Protein AF-A0A5D0JGD8-F1 (afdb_monomer_lite)

Sequence (71 aa):
MQHKPNSLKQLALQKFKKNFWGVFSCFFLVFVGVIAVFAYVIAPDNTKHANQMHLSIHSKKPGFKVTMLSI

Foldseek 3Di:
DDDDPDPPVRVVVVVQVVPPVSVVVVVVVVVVVVCVVCVCVVPPPPDPCPVDPPDPCPVPDPPDDDDDPDD

pLDDT: mean 82.27, std 14.48, range [43.09, 98.06]

Organism: NCBI:txid1912246

Secondary structure (DSSP, 8-state):
---PPPPHHHHHHHHHHH-HHHHHHHHHHHHHHHHHHTHHHHS----TTTTS-----TTPPTT--------

Structure (mmCIF, N/CA/C/O backbone):
data_AF-A0A5D0JGD8-F1
#
_entry.id   AF-A0A5D0JGD8-F1
#
loop_
_atom_site.group_PDB
_atom_site.id
_atom_site.type_symbol
_atom_site.label_atom_id
_atom_site.label_alt_id
_atom_site.label_comp_id
_atom_site.label_asym_id
_atom_site.label_entity_id
_atom_site.label_seq_id
_atom_site.pdbx_PDB_ins_code
_atom_site.Cartn_x
_atom_site.Cartn_y
_atom_site.Cartn_z
_atom_site.occupancy
_atom_site.B_iso_or_equiv
_atom_site.auth_seq_id
_atom_site.auth_comp_id
_atom_site.auth_asym_id
_atom_site.auth_atom_id
_atom_site.pdbx_PDB_model_num
ATOM 1 N N . MET A 1 1 ? -36.731 4.664 34.218 1.00 43.09 1 MET A N 1
ATOM 2 C CA . MET A 1 1 ? -36.110 4.294 32.926 1.00 43.09 1 MET A CA 1
ATOM 3 C C . MET A 1 1 ? -35.233 3.070 33.153 1.00 43.09 1 MET A C 1
ATOM 5 O O . MET A 1 1 ? -34.331 3.143 33.974 1.00 43.09 1 MET A O 1
ATOM 9 N N . GLN A 1 2 ? -35.531 1.933 32.517 1.00 45.81 2 GLN A N 1
ATOM 10 C CA . GLN A 1 2 ? -34.696 0.730 32.628 1.00 45.81 2 GLN A CA 1
ATOM 11 C C . GLN A 1 2 ? -33.370 0.956 31.886 1.00 45.81 2 GLN A C 1
ATOM 13 O O . GLN A 1 2 ? -33.359 1.115 30.666 1.00 45.81 2 GLN A O 1
ATOM 18 N N . HIS A 1 3 ? -32.251 0.969 32.610 1.00 57.09 3 HIS A N 1
ATOM 19 C CA . HIS A 1 3 ? -30.922 0.924 32.005 1.00 57.09 3 HIS A CA 1
ATOM 20 C C . HIS A 1 3 ? -30.698 -0.473 31.416 1.00 57.09 3 HIS A C 1
ATOM 22 O O . HIS A 1 3 ? -30.446 -1.427 32.149 1.00 57.09 3 HIS A O 1
ATOM 28 N N . LYS A 1 4 ? -30.798 -0.611 30.089 1.00 64.56 4 LYS A N 1
ATOM 29 C CA . LYS A 1 4 ? -30.345 -1.829 29.406 1.00 64.56 4 LYS A CA 1
ATOM 30 C C . LYS A 1 4 ? -28.836 -1.988 29.649 1.00 64.56 4 LYS A C 1
ATOM 32 O O . LYS A 1 4 ? -28.095 -1.051 29.340 1.00 64.56 4 LYS A O 1
ATOM 37 N N . PRO A 1 5 ? -28.361 -3.128 30.181 1.00 66.56 5 PRO A N 1
ATOM 38 C CA . PRO A 1 5 ? -26.931 -3.367 30.307 1.00 66.56 5 PRO A CA 1
ATOM 39 C C . PRO A 1 5 ? -26.319 -3.3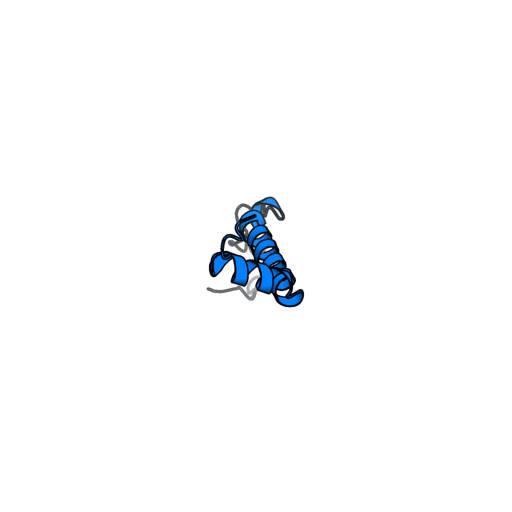71 28.903 1.00 66.56 5 PRO A C 1
ATOM 41 O O . PRO A 1 5 ? -26.772 -4.097 28.016 1.00 66.56 5 PRO A O 1
ATOM 44 N N . ASN A 1 6 ? -25.325 -2.510 28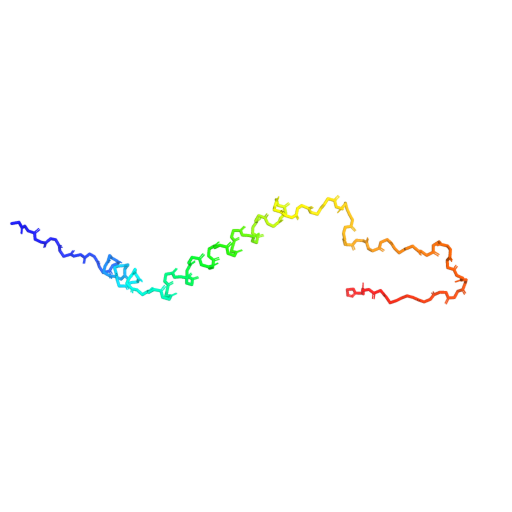.677 1.00 72.56 6 ASN A N 1
ATOM 45 C CA . ASN A 1 6 ? -24.640 -2.443 27.389 1.00 72.56 6 ASN A CA 1
ATOM 46 C C . ASN A 1 6 ? -23.973 -3.794 27.100 1.00 72.56 6 ASN A C 1
ATOM 48 O O . ASN A 1 6 ? -23.333 -4.380 27.973 1.00 72.56 6 ASN A O 1
ATOM 52 N N . SER A 1 7 ? -24.098 -4.271 25.861 1.00 88.31 7 SER A N 1
ATOM 53 C CA . SER A 1 7 ? -23.411 -5.485 25.414 1.00 88.31 7 SER A CA 1
ATOM 54 C C . SER A 1 7 ? -21.897 -5.356 25.627 1.00 88.31 7 SER A C 1
ATOM 56 O O . SER A 1 7 ? -21.327 -4.284 25.413 1.00 88.31 7 SER A O 1
ATOM 58 N N . LEU A 1 8 ? -21.218 -6.456 25.969 1.00 89.94 8 LEU A N 1
ATOM 59 C CA . LEU A 1 8 ? -19.756 -6.488 26.123 1.00 89.94 8 LEU A CA 1
ATOM 60 C C . LEU A 1 8 ? -19.023 -5.953 24.877 1.00 89.94 8 LEU A C 1
ATOM 62 O O . LEU A 1 8 ? -18.017 -5.257 25.003 1.00 89.94 8 LEU A O 1
ATOM 66 N N . LYS A 1 9 ? -19.571 -6.186 23.673 1.00 88.00 9 LYS A N 1
ATOM 67 C CA . LYS A 1 9 ? -19.046 -5.622 22.414 1.00 88.00 9 LYS A CA 1
ATOM 68 C C . LYS A 1 9 ? -19.124 -4.094 22.391 1.00 88.00 9 LYS A C 1
ATOM 70 O O . LYS A 1 9 ? -18.189 -3.421 21.966 1.00 88.00 9 LYS A O 1
ATOM 75 N N . GLN A 1 10 ? -20.237 -3.544 22.866 1.00 88.56 10 GLN A N 1
ATOM 76 C CA . GLN A 1 10 ? -20.469 -2.104 22.919 1.00 88.56 10 GLN A CA 1
ATOM 77 C C . GLN A 1 10 ? -19.540 -1.435 23.939 1.00 88.56 10 GLN A C 1
ATOM 79 O O . GLN A 1 10 ? -18.988 -0.374 23.655 1.00 88.56 10 GLN A O 1
ATOM 84 N N . LEU A 1 11 ? -19.297 -2.086 25.081 1.00 91.12 11 LEU A N 1
ATOM 85 C CA . LEU A 1 11 ? -18.341 -1.618 26.086 1.00 91.12 11 LEU A CA 1
ATOM 86 C C . LEU A 1 11 ? -16.898 -1.631 25.552 1.00 91.12 11 LEU A C 1
ATOM 88 O O . LEU A 1 11 ? -16.161 -0.660 25.730 1.00 91.12 11 LEU A O 1
ATOM 92 N N . ALA A 1 12 ? -16.507 -2.693 24.842 1.00 91.00 12 ALA A N 1
ATOM 93 C CA . ALA A 1 12 ? -15.198 -2.783 24.201 1.00 91.00 12 ALA A CA 1
ATOM 94 C C . ALA A 1 12 ? -15.001 -1.685 23.139 1.00 91.00 12 ALA A C 1
ATOM 96 O O . ALA A 1 12 ? -13.964 -1.024 23.139 1.00 91.00 12 ALA A O 1
ATOM 97 N N . LEU A 1 13 ? -16.009 -1.417 22.298 1.00 91.12 13 LEU A N 1
ATOM 98 C CA . LEU A 1 13 ? -15.969 -0.328 21.313 1.00 91.12 13 LEU A CA 1
ATOM 99 C C . LEU A 1 13 ? -15.900 1.056 21.968 1.00 91.12 13 LEU A C 1
ATOM 101 O O . LEU A 1 13 ? -15.167 1.919 21.490 1.00 91.12 13 LEU A O 1
ATOM 105 N N . GLN A 1 14 ? -16.620 1.279 23.070 1.00 91.94 14 GLN A N 1
ATOM 106 C CA . GLN A 1 14 ? -16.514 2.525 23.835 1.00 91.94 14 GLN A CA 1
ATOM 107 C C . GLN A 1 14 ? -15.104 2.719 24.403 1.00 91.94 14 GLN A C 1
ATOM 109 O O . GLN A 1 14 ? -14.560 3.820 24.327 1.00 91.94 14 GLN A O 1
ATOM 114 N N . LYS A 1 15 ? -14.491 1.657 24.940 1.00 92.12 15 LYS A N 1
ATOM 115 C CA . LYS A 1 15 ? -13.124 1.707 25.474 1.00 92.12 15 LYS A CA 1
ATOM 116 C C . LYS A 1 15 ? -12.088 1.905 24.364 1.00 92.12 15 LYS A C 1
ATOM 118 O O . LYS A 1 15 ? -11.182 2.714 24.531 1.00 92.12 15 LYS A O 1
ATOM 123 N N . PHE A 1 16 ? -12.261 1.238 23.222 1.00 92.69 16 PHE A N 1
ATOM 124 C CA . PHE A 1 16 ? -11.418 1.416 22.040 1.00 92.69 16 PHE A CA 1
ATOM 125 C C . PHE A 1 16 ? -11.478 2.855 21.518 1.00 92.69 16 PHE A C 1
ATOM 127 O O . PHE A 1 16 ? -10.435 3.464 21.324 1.00 92.69 16 PHE A O 1
ATOM 134 N N . LYS A 1 17 ? -12.676 3.445 21.400 1.00 90.25 17 LYS A N 1
ATOM 135 C CA . LYS A 1 17 ? -12.851 4.841 20.961 1.00 90.25 17 LYS A CA 1
ATOM 136 C C . LYS A 1 17 ? -12.165 5.872 21.864 1.00 90.25 17 LYS A C 1
ATOM 138 O O . LYS A 1 17 ? -11.813 6.942 21.384 1.00 90.25 17 LYS A O 1
ATOM 143 N N . LYS A 1 18 ? -11.978 5.573 23.154 1.00 93.81 18 LYS A N 1
ATOM 144 C CA . LYS A 1 18 ? -11.234 6.441 24.085 1.00 93.81 18 LYS A CA 1
ATOM 145 C C . LYS A 1 18 ? -9.714 6.316 23.941 1.00 93.81 18 LYS A C 1
ATOM 147 O O . LYS A 1 18 ? -8.994 7.180 24.428 1.00 93.81 18 LYS A O 1
ATOM 152 N N . ASN A 1 19 ? -9.217 5.257 23.303 1.00 94.94 19 ASN A N 1
ATOM 153 C CA . ASN A 1 19 ? -7.793 5.076 23.057 1.00 94.94 19 ASN A CA 1
ATOM 154 C C . ASN A 1 19 ? -7.395 5.791 21.761 1.00 94.94 19 ASN A C 1
ATOM 156 O O . ASN A 1 19 ? -7.554 5.243 20.671 1.00 94.94 19 ASN A O 1
ATOM 160 N N . PHE A 1 20 ? -6.848 7.000 21.898 1.00 93.56 20 PHE A N 1
ATOM 161 C CA . PHE A 1 20 ? -6.427 7.821 20.762 1.00 93.56 20 PHE A CA 1
ATOM 162 C C . PHE A 1 20 ? -5.465 7.079 19.824 1.00 93.56 20 PHE A C 1
ATOM 164 O O . PHE A 1 20 ? -5.730 6.988 18.629 1.00 93.56 20 PHE A O 1
ATOM 171 N N . TRP A 1 21 ? -4.400 6.480 20.368 1.00 96.00 21 TRP A N 1
ATOM 172 C CA . TRP A 1 21 ? -3.420 5.730 19.579 1.00 96.00 21 TRP A CA 1
ATO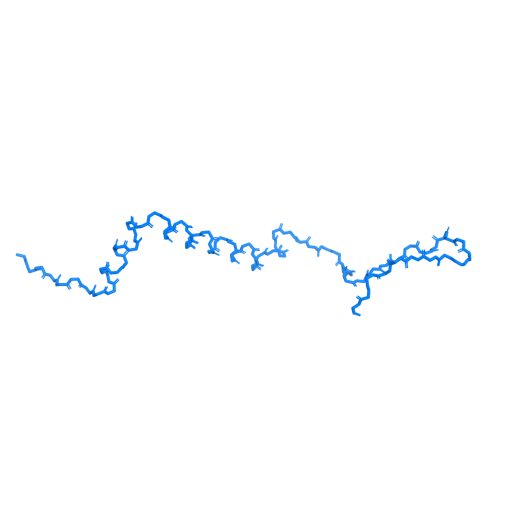M 173 C C . TRP A 1 21 ? -4.043 4.521 18.885 1.00 96.00 21 TRP A C 1
ATOM 175 O O . TRP A 1 21 ? -3.779 4.291 17.713 1.00 96.00 21 TRP A O 1
ATOM 185 N N . GLY A 1 22 ? -4.918 3.779 19.567 1.00 95.75 22 GLY A N 1
ATOM 186 C CA . GLY A 1 22 ? -5.606 2.630 18.971 1.00 95.75 22 GLY A CA 1
ATOM 187 C C . GLY A 1 22 ? -6.494 3.019 17.787 1.00 95.75 22 GLY A C 1
ATOM 188 O O . GLY A 1 22 ? -6.467 2.362 16.746 1.00 95.75 22 GLY A O 1
ATOM 189 N N . VAL A 1 23 ? -7.251 4.109 17.924 1.00 96.62 23 VAL A N 1
ATOM 190 C CA . VAL A 1 23 ? -8.104 4.635 16.849 1.00 96.62 23 VAL A CA 1
ATOM 191 C C . VAL A 1 23 ? -7.259 5.178 15.697 1.00 96.62 23 VAL A C 1
ATOM 193 O O . VAL A 1 23 ? -7.549 4.871 14.542 1.00 96.62 23 VAL A O 1
ATO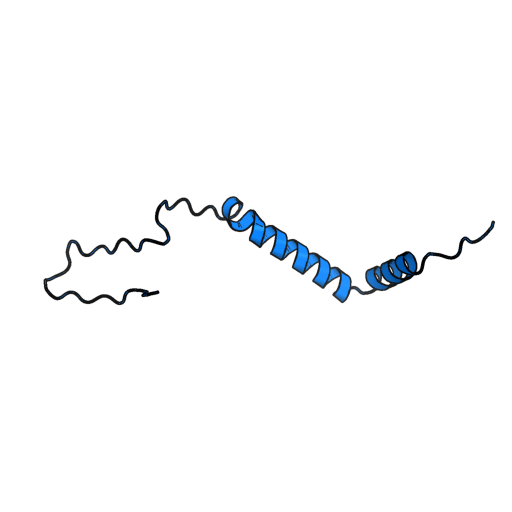M 196 N N . PHE A 1 24 ? -6.199 5.930 16.000 1.00 97.44 24 PHE A N 1
ATOM 197 C CA . PHE A 1 24 ? -5.296 6.490 14.998 1.00 97.44 24 PHE A CA 1
ATOM 198 C C . PHE A 1 24 ? -4.617 5.395 14.169 1.00 97.44 24 PHE A C 1
ATOM 200 O O . PHE A 1 24 ? -4.678 5.431 12.943 1.00 97.44 24 PHE A O 1
ATOM 207 N N . SER A 1 25 ? -4.049 4.376 14.817 1.00 97.06 25 SER A N 1
ATOM 208 C CA . SER A 1 25 ? -3.405 3.250 14.132 1.00 97.06 25 SER A CA 1
ATOM 209 C C . SER A 1 25 ? -4.388 2.460 13.269 1.00 97.06 25 SER A C 1
ATOM 211 O O . SER A 1 25 ? -4.045 2.041 12.167 1.00 97.06 25 SER A O 1
ATOM 213 N N . CYS A 1 26 ? -5.624 2.275 13.744 1.00 96.69 26 CYS A N 1
ATOM 214 C CA . CYS A 1 26 ? -6.679 1.621 12.974 1.00 96.69 26 CYS A CA 1
ATOM 215 C C . CYS A 1 26 ? -7.018 2.417 11.706 1.00 96.69 26 CYS A C 1
ATOM 217 O O . CYS A 1 26 ? -7.063 1.850 10.617 1.00 96.69 26 CYS A O 1
ATOM 219 N N . PHE A 1 27 ? -7.174 3.738 11.826 1.00 97.81 27 PHE A N 1
ATOM 220 C CA . PHE A 1 27 ? -7.398 4.604 10.672 1.00 97.81 27 PHE A CA 1
ATOM 221 C C . PHE A 1 27 ? -6.212 4.584 9.701 1.00 97.81 27 PHE A C 1
ATOM 223 O O . PHE A 1 27 ? -6.414 4.456 8.497 1.00 97.81 27 PHE A O 1
ATOM 230 N N . PHE A 1 28 ? -4.981 4.647 10.212 1.00 97.88 28 PHE A N 1
ATOM 231 C CA . PHE A 1 28 ? -3.770 4.582 9.397 1.00 97.88 28 PHE A CA 1
ATOM 232 C C . PHE A 1 28 ? -3.683 3.275 8.600 1.00 97.88 28 PHE A C 1
ATOM 234 O O . PHE A 1 28 ? -3.416 3.304 7.402 1.00 97.88 28 PHE A O 1
ATOM 241 N N . LEU A 1 29 ? -3.977 2.133 9.229 1.00 98.00 29 LEU A N 1
ATOM 242 C CA . LEU A 1 29 ? -4.011 0.838 8.546 1.00 98.00 29 LEU A CA 1
ATOM 243 C C . LEU A 1 29 ? -5.058 0.804 7.433 1.00 98.00 29 LEU A C 1
ATOM 245 O O . LEU A 1 29 ? -4.764 0.345 6.331 1.00 98.00 29 LEU A O 1
ATOM 249 N N . VAL A 1 30 ? -6.263 1.313 7.700 1.00 98.06 30 VAL A N 1
ATOM 250 C CA . VAL A 1 30 ? -7.320 1.406 6.684 1.00 98.06 30 VAL A CA 1
ATOM 251 C C . VAL A 1 30 ? -6.877 2.308 5.532 1.00 98.06 30 VAL A C 1
ATOM 253 O O . VAL A 1 30 ? -7.030 1.932 4.375 1.00 98.06 30 VAL A O 1
ATOM 256 N N . PHE A 1 31 ? -6.279 3.460 5.828 1.00 97.50 31 PHE A N 1
ATOM 257 C CA . PHE A 1 31 ? -5.781 4.400 4.827 1.00 97.50 31 PHE A CA 1
ATOM 258 C C . PHE A 1 31 ? -4.697 3.786 3.932 1.00 97.50 31 PHE A C 1
ATOM 260 O O . PHE A 1 31 ? -4.800 3.850 2.708 1.00 97.50 31 PHE A O 1
ATOM 267 N N . VAL A 1 32 ? -3.696 3.130 4.525 1.00 97.69 32 VAL A N 1
ATOM 268 C CA . VAL A 1 32 ? -2.647 2.424 3.774 1.00 97.69 32 VAL A CA 1
ATOM 269 C C . VAL A 1 32 ? -3.246 1.288 2.945 1.00 97.69 32 VAL A C 1
ATOM 271 O O . VAL A 1 32 ? -2.875 1.120 1.787 1.00 97.69 32 VAL A O 1
ATOM 274 N N . GLY A 1 33 ? -4.210 0.545 3.496 1.00 97.44 33 GLY A N 1
ATOM 275 C CA . GLY A 1 33 ? -4.923 -0.506 2.769 1.00 97.44 33 GLY A CA 1
ATOM 276 C C . GLY A 1 33 ? -5.664 0.027 1.542 1.00 97.44 33 GLY A C 1
ATOM 277 O O . GLY A 1 33 ? -5.581 -0.566 0.469 1.00 97.44 33 GLY A O 1
ATOM 278 N N . VAL A 1 34 ? -6.326 1.180 1.666 1.00 97.19 34 VAL A N 1
ATOM 279 C CA . VAL A 1 34 ? -6.972 1.865 0.537 1.00 97.19 34 VAL A CA 1
ATOM 280 C C . VAL A 1 34 ? -5.931 2.269 -0.508 1.00 97.19 34 VAL A C 1
ATOM 282 O O . VAL A 1 34 ? -6.107 1.945 -1.678 1.00 97.19 34 VAL A O 1
ATOM 285 N N . ILE A 1 35 ? -4.821 2.901 -0.113 1.00 96.44 35 ILE A N 1
ATOM 286 C CA . ILE A 1 35 ? -3.754 3.263 -1.062 1.00 96.44 35 ILE A CA 1
ATOM 287 C C . ILE A 1 35 ? -3.219 2.027 -1.789 1.00 96.44 35 ILE A C 1
ATOM 289 O O . ILE A 1 35 ? -3.028 2.081 -2.997 1.00 96.44 35 ILE A O 1
ATOM 293 N N . ALA A 1 36 ? -3.005 0.916 -1.084 1.00 94.06 36 ALA A N 1
ATOM 294 C CA . ALA A 1 36 ? -2.480 -0.310 -1.675 1.00 94.06 36 ALA A CA 1
ATOM 295 C C . ALA A 1 36 ? -3.438 -0.912 -2.713 1.00 94.06 36 ALA A C 1
ATOM 297 O O . ALA A 1 36 ? -3.014 -1.266 -3.811 1.00 94.06 36 ALA A O 1
ATOM 298 N N . VAL A 1 37 ? -4.735 -0.990 -2.395 1.00 95.25 37 VAL A N 1
ATOM 299 C CA . VAL A 1 37 ? -5.753 -1.524 -3.316 1.00 95.25 37 VAL A CA 1
ATOM 300 C C . VAL A 1 37 ? -5.928 -0.616 -4.533 1.00 95.25 37 VAL A C 1
ATOM 302 O O . VAL A 1 37 ? -6.056 -1.099 -5.655 1.00 95.25 37 VAL A O 1
ATOM 305 N N . PHE A 1 38 ? -5.899 0.701 -4.330 1.00 93.88 38 PHE A N 1
ATOM 306 C CA . PHE A 1 38 ? -6.083 1.684 -5.396 1.00 93.88 38 PHE A CA 1
ATOM 307 C C . PHE A 1 38 ? -4.768 2.196 -5.986 1.00 93.88 38 PHE A C 1
ATOM 309 O O . PHE A 1 38 ? -4.787 3.177 -6.724 1.00 93.88 38 PHE A O 1
ATOM 316 N N . ALA A 1 39 ? -3.635 1.539 -5.725 1.00 89.62 39 ALA A N 1
ATOM 317 C CA . ALA A 1 39 ? -2.323 2.009 -6.164 1.00 89.62 39 ALA A CA 1
ATOM 318 C C . ALA A 1 39 ? -2.273 2.222 -7.682 1.00 89.62 39 ALA A C 1
ATOM 320 O O . ALA A 1 39 ? -1.786 3.248 -8.138 1.00 89.62 39 ALA A O 1
ATOM 321 N N . TYR A 1 40 ? -2.876 1.315 -8.456 1.00 82.69 40 TYR A N 1
ATOM 322 C CA . TYR A 1 40 ? -2.952 1.433 -9.914 1.00 82.69 40 TYR A CA 1
ATOM 323 C C . TYR A 1 40 ? -3.888 2.555 -10.394 1.00 82.69 40 TYR A C 1
ATOM 325 O O . TYR A 1 40 ? -3.729 3.066 -11.493 1.00 82.69 40 TYR A O 1
ATOM 333 N N . VAL A 1 41 ? -4.870 2.962 -9.586 1.00 89.19 41 VAL A N 1
ATOM 334 C CA . VAL A 1 41 ? -5.759 4.091 -9.912 1.00 89.19 41 VAL A CA 1
ATOM 335 C C . VAL A 1 41 ? -5.104 5.422 -9.535 1.00 89.19 41 VAL A C 1
ATOM 337 O O . VAL A 1 41 ? -5.241 6.402 -10.259 1.00 89.19 41 VAL A O 1
ATOM 340 N N . ILE A 1 42 ? -4.393 5.461 -8.405 1.00 87.69 42 ILE A N 1
ATOM 341 C CA . ILE A 1 42 ? -3.741 6.661 -7.859 1.00 87.69 42 ILE A CA 1
ATOM 342 C C . ILE A 1 42 ? -2.436 6.968 -8.603 1.00 87.69 42 ILE A C 1
ATOM 344 O O . ILE A 1 42 ? -2.150 8.121 -8.915 1.00 87.69 42 ILE A O 1
ATOM 348 N N . ALA A 1 43 ? -1.649 5.935 -8.883 1.00 84.50 43 ALA A N 1
ATOM 349 C CA . ALA A 1 43 ? -0.396 5.986 -9.619 1.00 84.50 43 ALA A CA 1
ATOM 350 C C . ALA A 1 43 ? -0.471 4.977 -10.776 1.00 84.50 43 ALA A C 1
ATOM 352 O O . ALA A 1 43 ? 0.148 3.912 -10.712 1.00 84.50 43 ALA A O 1
ATOM 353 N N . PRO A 1 44 ? -1.273 5.280 -11.815 1.00 77.69 44 PRO A N 1
ATOM 354 C CA . PRO A 1 44 ? -1.394 4.409 -12.970 1.00 77.69 44 PRO A CA 1
ATOM 355 C C . PRO A 1 44 ? -0.045 4.294 -13.667 1.00 77.69 44 PRO A C 1
ATOM 357 O O . PRO A 1 44 ? 0.460 5.252 -14.258 1.00 77.69 44 PRO A O 1
ATOM 360 N N . ASP A 1 45 ? 0.542 3.102 -13.605 1.00 72.69 45 ASP A N 1
ATOM 361 C CA . ASP A 1 45 ? 1.667 2.759 -14.458 1.00 72.69 45 ASP A CA 1
ATOM 362 C C . ASP A 1 45 ? 1.115 2.353 -15.827 1.00 72.69 45 ASP A C 1
ATOM 364 O O . ASP A 1 45 ? 0.629 1.240 -16.047 1.00 72.69 45 ASP A O 1
ATOM 368 N N . ASN A 1 46 ? 1.138 3.319 -16.745 1.00 67.56 46 ASN A N 1
ATOM 369 C CA . ASN A 1 46 ? 0.661 3.159 -18.115 1.00 67.56 46 ASN A CA 1
ATOM 370 C C . ASN A 1 46 ? 1.673 2.429 -19.008 1.00 67.56 46 ASN A C 1
ATOM 372 O O . ASN A 1 46 ? 1.441 2.279 -20.213 1.00 67.56 46 ASN A O 1
ATOM 376 N N . THR A 1 47 ? 2.814 1.991 -18.468 1.00 69.06 47 THR A N 1
ATOM 377 C CA . THR A 1 47 ? 3.782 1.253 -19.266 1.00 69.06 47 THR A CA 1
ATOM 378 C C . THR A 1 47 ? 3.315 -0.192 -19.434 1.00 69.06 47 THR A C 1
ATOM 380 O O . THR A 1 47 ? 3.248 -0.990 -18.504 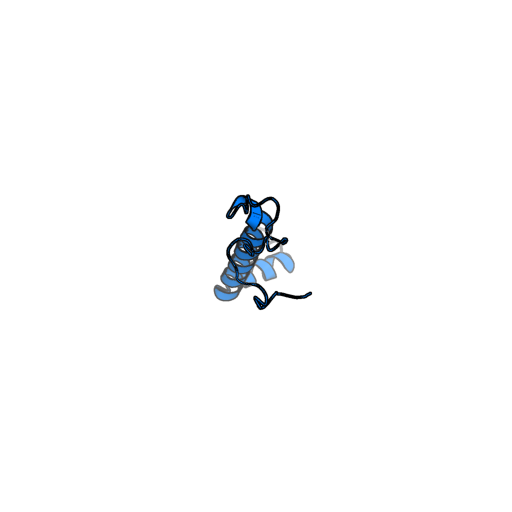1.00 69.06 47 THR A O 1
ATOM 383 N N . LYS A 1 48 ? 3.012 -0.560 -20.685 1.00 57.44 48 LYS A N 1
ATOM 384 C CA . LYS A 1 48 ? 2.574 -1.909 -21.103 1.00 57.44 48 LYS A CA 1
ATOM 385 C C . LYS A 1 48 ? 3.550 -3.037 -20.714 1.00 57.44 48 LYS A C 1
ATOM 387 O O . LYS A 1 48 ? 3.208 -4.211 -20.832 1.00 57.44 48 LYS A O 1
ATOM 392 N N . HIS A 1 49 ? 4.764 -2.673 -20.298 1.00 55.84 49 HIS A N 1
ATOM 393 C CA . HIS A 1 49 ? 5.931 -3.532 -20.157 1.00 55.84 49 HIS A CA 1
ATOM 394 C C . HIS A 1 49 ? 6.836 -3.124 -18.973 1.00 55.84 49 HIS A C 1
ATOM 396 O O . HIS A 1 49 ? 8.039 -3.314 -19.068 1.00 55.84 49 HIS A O 1
ATOM 402 N N . ALA A 1 50 ? 6.314 -2.587 -17.861 1.00 58.19 50 ALA A N 1
ATOM 403 C CA . ALA A 1 50 ? 7.137 -2.192 -16.697 1.00 58.19 50 ALA A CA 1
ATOM 404 C C . ALA A 1 50 ? 8.103 -3.299 -16.207 1.00 58.19 50 ALA A C 1
ATOM 406 O O . ALA A 1 50 ? 9.234 -3.024 -15.812 1.00 58.19 50 ALA A O 1
ATOM 407 N N . ASN A 1 51 ? 7.679 -4.567 -16.305 1.00 58.69 51 ASN A N 1
ATOM 408 C CA . ASN A 1 51 ? 8.493 -5.748 -15.979 1.00 58.69 51 ASN A CA 1
ATOM 409 C C . ASN A 1 51 ? 9.432 -6.212 -17.103 1.00 58.69 51 ASN A C 1
ATOM 411 O O . ASN A 1 51 ? 10.254 -7.099 -16.886 1.00 58.69 51 ASN A O 1
ATOM 415 N N . GLN A 1 52 ? 9.317 -5.662 -18.310 1.00 57.38 52 GLN A N 1
ATOM 416 C CA . GLN A 1 52 ? 10.260 -5.930 -19.388 1.00 57.38 52 GLN A CA 1
ATOM 417 C C . GLN A 1 52 ? 11.217 -4.751 -19.470 1.00 57.38 52 GLN A C 1
ATOM 419 O O . GLN A 1 52 ? 10.917 -3.696 -20.027 1.00 57.38 52 GLN A O 1
ATOM 424 N N . MET A 1 53 ? 12.407 -4.946 -18.919 1.00 65.62 53 MET A N 1
ATOM 425 C CA . MET A 1 53 ? 13.491 -3.994 -19.084 1.00 65.62 53 MET A CA 1
ATOM 426 C C . MET A 1 53 ? 13.935 -4.010 -20.556 1.00 65.62 53 MET A C 1
ATOM 428 O O . MET A 1 53 ? 14.774 -4.817 -20.956 1.00 65.62 53 MET A O 1
ATOM 432 N N . HIS A 1 54 ? 13.353 -3.140 -21.388 1.00 68.19 54 HIS A N 1
ATOM 433 C CA . HIS A 1 54 ? 13.808 -2.935 -22.762 1.00 68.19 54 HIS A CA 1
ATOM 434 C C . HIS A 1 54 ? 15.140 -2.181 -22.726 1.00 68.19 54 HIS A C 1
ATOM 436 O O . HIS A 1 54 ? 15.195 -0.952 -22.701 1.00 68.19 54 HIS A O 1
ATOM 442 N N . LEU A 1 55 ? 16.235 -2.934 -22.651 1.00 70.06 55 LEU A N 1
ATOM 443 C CA . LEU A 1 55 ? 17.578 -2.378 -22.661 1.00 70.06 55 LEU A CA 1
ATOM 444 C C . LEU A 1 55 ? 17.879 -1.720 -24.008 1.00 70.06 55 LEU A C 1
ATOM 446 O O . LEU A 1 55 ? 17.933 -2.381 -25.046 1.00 70.06 55 LEU A O 1
ATOM 450 N N . SER A 1 56 ? 18.188 -0.429 -23.984 1.00 73.12 56 SER A N 1
ATOM 451 C CA . SER A 1 56 ? 18.708 0.302 -25.137 1.00 73.12 56 SER A CA 1
ATOM 452 C C . SER A 1 56 ? 20.176 -0.068 -25.410 1.00 73.12 56 SER A C 1
ATOM 454 O O . SER A 1 56 ? 21.115 0.662 -25.087 1.00 73.12 56 SER A O 1
ATOM 456 N N . ILE A 1 57 ? 20.381 -1.247 -26.005 1.00 79.06 57 ILE A N 1
ATOM 457 C CA . ILE A 1 57 ? 21.704 -1.739 -26.435 1.00 79.06 57 ILE A CA 1
ATOM 458 C C . ILE A 1 57 ? 22.113 -1.227 -27.817 1.00 79.06 57 ILE A C 1
ATOM 460 O O . ILE A 1 57 ? 23.289 -1.267 -28.180 1.00 79.06 57 ILE A O 1
ATOM 464 N N . HIS A 1 58 ? 21.150 -0.725 -28.589 1.00 74.88 58 HIS A N 1
ATOM 465 C CA . HIS A 1 58 ? 21.431 -0.037 -29.837 1.00 74.88 58 HIS A CA 1
ATOM 466 C C . HIS A 1 58 ? 22.284 1.206 -29.521 1.00 74.88 58 HIS A C 1
ATOM 468 O O . HIS A 1 58 ? 21.979 1.941 -28.583 1.00 74.88 58 HIS A O 1
ATOM 474 N N . SER A 1 59 ? 23.390 1.391 -30.248 1.00 81.50 59 SER A N 1
ATOM 475 C CA . SER A 1 59 ? 24.473 2.364 -29.977 1.00 81.50 59 SER A CA 1
ATOM 476 C C . SER A 1 59 ? 25.521 1.966 -28.929 1.00 81.50 59 SER A C 1
ATOM 478 O O . SER A 1 59 ? 26.405 2.767 -28.615 1.00 81.50 59 SER A O 1
ATOM 480 N N . LYS A 1 60 ? 25.493 0.743 -28.388 1.00 84.75 60 LYS A N 1
ATOM 481 C CA . LYS A 1 60 ? 26.588 0.236 -27.547 1.00 84.75 60 LYS A CA 1
ATOM 482 C C . LYS A 1 60 ? 27.636 -0.485 -28.394 1.00 84.75 60 LYS A C 1
ATOM 484 O O . LYS A 1 60 ? 27.327 -1.110 -29.404 1.00 84.75 60 LYS A O 1
ATOM 489 N N . LYS A 1 61 ? 28.902 -0.375 -27.986 1.00 89.44 61 LYS A N 1
ATOM 490 C CA . LYS A 1 61 ? 30.017 -1.043 -28.668 1.00 89.44 61 LYS A CA 1
ATOM 491 C C . LYS A 1 61 ? 29.921 -2.568 -28.489 1.00 89.44 61 LYS A C 1
ATOM 493 O O . LYS A 1 61 ? 29.418 -3.015 -27.453 1.00 89.44 61 LYS A O 1
ATOM 498 N N . PRO A 1 62 ? 30.446 -3.365 -29.437 1.00 88.75 62 PRO A N 1
ATOM 499 C CA . PRO A 1 62 ? 30.627 -4.800 -29.239 1.00 88.75 62 PRO A CA 1
ATOM 500 C C . PRO A 1 62 ? 31.342 -5.088 -27.908 1.00 88.75 62 PRO A C 1
ATOM 502 O O . PRO A 1 62 ? 32.317 -4.416 -27.573 1.00 88.75 62 PRO A O 1
ATOM 505 N N . GLY A 1 63 ? 30.832 -6.047 -27.129 1.00 86.44 63 GLY A N 1
ATOM 506 C CA . GLY A 1 63 ? 31.339 -6.357 -25.782 1.00 86.44 63 GLY A CA 1
ATOM 507 C C . GLY A 1 63 ? 30.713 -5.547 -24.636 1.00 86.44 63 GLY A C 1
ATOM 508 O O . GLY A 1 63 ? 31.208 -5.609 -23.511 1.00 86.44 63 GLY A O 1
ATOM 509 N N . PHE A 1 64 ? 29.637 -4.793 -24.892 1.00 88.00 64 PHE A N 1
ATOM 510 C CA . PHE A 1 64 ? 28.885 -4.076 -23.859 1.00 88.00 64 PHE A CA 1
ATOM 511 C C . PHE A 1 64 ? 28.372 -5.016 -22.761 1.00 88.00 64 PHE A C 1
ATOM 513 O O . PHE A 1 64 ? 27.711 -6.017 -23.035 1.00 88.00 64 PHE A O 1
ATOM 520 N N . LYS A 1 65 ? 28.659 -4.656 -21.508 1.00 85.50 65 LYS A N 1
ATOM 521 C CA . LYS A 1 65 ? 28.167 -5.336 -20.310 1.00 85.50 65 LYS A CA 1
ATOM 522 C C . LYS A 1 65 ? 27.240 -4.386 -19.562 1.00 85.50 65 LYS A C 1
ATOM 524 O O . LYS A 1 65 ? 27.588 -3.224 -19.359 1.00 85.50 65 LYS A O 1
ATOM 529 N N . VAL A 1 66 ? 26.084 -4.884 -19.146 1.00 80.31 66 VAL A N 1
ATOM 530 C CA . VAL A 1 66 ? 25.128 -4.155 -18.310 1.00 80.31 66 VAL A CA 1
ATOM 531 C C . VAL A 1 66 ? 24.601 -5.083 -17.234 1.00 80.31 66 VAL A C 1
ATOM 533 O O . VAL A 1 66 ? 24.393 -6.273 -17.472 1.00 80.31 66 VAL A O 1
ATOM 536 N N . THR A 1 67 ? 24.418 -4.535 -16.043 1.00 80.62 67 THR A N 1
ATOM 537 C CA . THR A 1 67 ? 23.841 -5.264 -14.921 1.00 80.62 67 THR A CA 1
ATOM 538 C C . THR A 1 67 ? 22.335 -5.351 -15.117 1.00 80.62 67 THR A C 1
ATOM 540 O O . THR A 1 67 ? 21.652 -4.329 -15.120 1.00 80.62 67 THR A O 1
ATOM 543 N N . MET A 1 68 ? 21.832 -6.571 -15.293 1.00 78.62 68 MET A N 1
ATOM 544 C CA . MET A 1 68 ? 20.404 -6.859 -15.373 1.00 78.62 68 MET A CA 1
ATOM 545 C C . MET A 1 68 ? 19.884 -7.313 -14.022 1.00 78.62 68 MET A C 1
ATOM 547 O O . MET A 1 68 ? 20.551 -8.076 -13.323 1.00 78.62 68 MET A O 1
ATOM 551 N N . LEU A 1 69 ? 18.672 -6.880 -13.682 1.00 69.12 69 LEU A N 1
ATOM 552 C CA . LEU A 1 69 ? 17.918 -7.508 -12.607 1.00 69.12 69 LEU A CA 1
ATOM 553 C C . LEU A 1 69 ? 17.487 -8.894 -13.110 1.00 69.12 69 LEU A C 1
ATOM 555 O O . LEU A 1 69 ? 16.599 -8.997 -13.954 1.00 69.12 69 LEU A O 1
ATOM 559 N N . SER A 1 70 ? 18.180 -9.941 -12.661 1.00 60.91 70 SER A N 1
ATOM 560 C CA . SER A 1 70 ? 17.733 -11.328 -12.831 1.00 60.91 70 SER A CA 1
ATOM 561 C C . SER A 1 70 ? 16.713 -11.642 -11.746 1.00 60.91 70 SER A C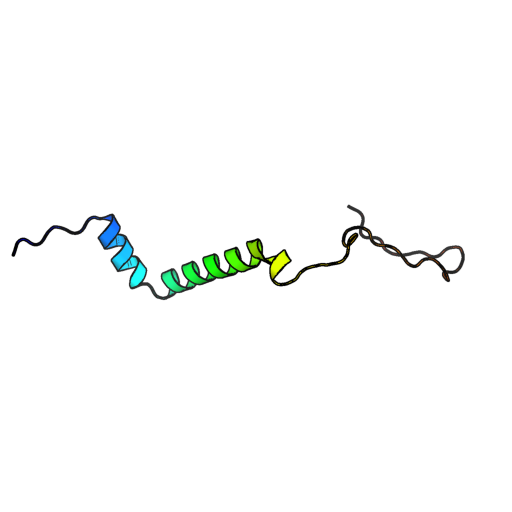 1
ATOM 563 O O . SER A 1 70 ? 16.893 -11.220 -10.603 1.00 60.91 70 SER A O 1
ATOM 565 N N . ILE A 1 71 ? 15.669 -12.380 -12.111 1.00 60.53 71 ILE A N 1
ATOM 566 C CA . ILE A 1 71 ? 14.819 -13.090 -11.147 1.00 60.53 71 ILE A CA 1
ATOM 567 C C . ILE A 1 71 ? 15.624 -14.271 -10.596 1.00 60.53 71 ILE A C 1
ATOM 569 O O . ILE A 1 71 ? 16.457 -14.803 -11.374 1.00 60.53 71 ILE A O 1
#

Radius of gyration: 26.59 Å; chains: 1; bounding box: 67×21×63 Å

InterPro domains:
  IPR025966 Oligopeptide transport permease C-like, N-terminal domain [PF12911] (7-49)